Protein AF-A0A2S9GG00-F1 (afdb_monomer_lite)

Radius of gyration: 18.13 Å; chains: 1; bounding box: 46×27×48 Å

Foldseek 3Di:
DDQWDADPVVRDIHGNDDQLCFLVCCLVVVDVDGDHDPVSNVVNPRPDDDDDDPPDPDDDDDDDDDPPDPDDPVVCVPDDGDDD

pLDDT: mean 96.7, std 4.11, range [64.25, 98.56]

Sequence (84 aa):
KDLTVVDPSNNVEFFFLRPKDIAIYVGSGELDLGITGRDLAHESDAPVAERLSLGFGSSTFRYAAPAGTDWTVSDLAGQRIATA

Secondary structure (DSSP, 8-state):
---EEEETTTTEEEE---TTTHHHHHHHTS-S-----HHHHHHT----------S-----------TTS---GGGGTT------

Structure (mmCIF, N/CA/C/O backbone):
data_AF-A0A2S9GG00-F1
#
_entry.id   AF-A0A2S9GG00-F1
#
loop_
_atom_site.group_PDB
_atom_site.id
_atom_site.type_symbol
_atom_site.label_atom_id
_atom_site.label_alt_id
_atom_site.label_comp_id
_atom_site.label_asym_id
_atom_site.label_entity_id
_atom_site.label_seq_id
_atom_site.pdbx_PDB_ins_code
_atom_site.Cartn_x
_atom_site.Cartn_y
_atom_site.Cartn_z
_atom_site.occupancy
_atom_site.B_iso_or_equiv
_atom_site.auth_seq_id
_atom_site.auth_comp_id
_atom_site.auth_asym_id
_atom_site.auth_atom_id
_atom_site.pdbx_PDB_model_num
ATOM 1 N N . LYS A 1 1 ? 25.060 3.326 0.768 1.00 64.25 1 LYS A N 1
ATOM 2 C CA . LYS A 1 1 ? 24.476 2.087 0.207 1.00 64.25 1 LYS A CA 1
ATOM 3 C C . LYS A 1 1 ? 23.889 2.470 -1.128 1.00 64.25 1 LYS A C 1
ATOM 5 O O . LYS A 1 1 ? 23.192 3.478 -1.157 1.00 64.25 1 LYS A O 1
ATOM 10 N N . ASP A 1 2 ? 24.190 1.711 -2.170 1.00 83.25 2 ASP A N 1
ATOM 11 C CA . ASP A 1 2 ? 23.624 1.958 -3.492 1.00 83.25 2 ASP A CA 1
ATOM 12 C C . ASP A 1 2 ? 22.137 1.589 -3.458 1.00 83.25 2 ASP A C 1
ATOM 14 O O . ASP A 1 2 ? 21.761 0.560 -2.892 1.00 83.25 2 ASP A O 1
ATOM 18 N N . LEU A 1 3 ? 21.291 2.491 -3.957 1.00 94.25 3 LEU A N 1
ATOM 19 C CA . LEU A 1 3 ? 19.831 2.334 -3.995 1.00 94.25 3 LEU A CA 1
ATOM 20 C C . LEU A 1 3 ? 19.340 1.904 -5.379 1.00 94.25 3 LEU A C 1
ATOM 22 O O . LEU A 1 3 ? 18.133 1.834 -5.603 1.00 94.25 3 LEU A O 1
ATOM 26 N N . THR A 1 4 ? 20.266 1.614 -6.289 1.00 96.50 4 THR A N 1
ATOM 27 C CA . THR A 1 4 ? 19.985 1.148 -7.641 1.00 96.50 4 THR A CA 1
ATOM 28 C C . THR A 1 4 ? 20.855 -0.056 -7.977 1.00 96.50 4 THR A C 1
ATOM 30 O O . THR A 1 4 ? 21.997 -0.161 -7.522 1.00 96.50 4 THR A O 1
ATOM 33 N N . VAL A 1 5 ? 20.304 -0.990 -8.749 1.00 97.81 5 VAL A N 1
ATOM 34 C CA . VAL A 1 5 ? 21.027 -2.143 -9.299 1.00 97.81 5 VAL A CA 1
ATOM 35 C C . VAL A 1 5 ? 20.610 -2.312 -10.752 1.00 97.81 5 VAL A C 1
ATOM 37 O O . VAL A 1 5 ? 19.429 -2.480 -11.036 1.00 97.81 5 VAL A O 1
ATOM 40 N N . VAL A 1 6 ? 21.578 -2.298 -11.665 1.00 97.81 6 VAL A N 1
ATOM 41 C CA . VAL A 1 6 ? 21.340 -2.537 -13.093 1.00 97.81 6 VAL A CA 1
ATOM 42 C C . VAL A 1 6 ? 21.615 -4.006 -13.406 1.00 97.81 6 VAL A C 1
ATOM 44 O O . VAL A 1 6 ? 22.671 -4.528 -13.047 1.00 97.81 6 VAL A O 1
ATOM 47 N N . ASP A 1 7 ? 20.691 -4.654 -14.110 1.00 98.06 7 ASP A N 1
ATOM 48 C CA . ASP A 1 7 ? 20.843 -5.980 -14.704 1.00 98.06 7 ASP A CA 1
ATOM 49 C C . ASP A 1 7 ? 20.849 -5.860 -16.240 1.00 98.06 7 ASP A C 1
ATOM 51 O O . ASP A 1 7 ? 19.793 -5.898 -16.883 1.00 98.06 7 ASP A O 1
ATOM 55 N N . PRO A 1 8 ? 22.037 -5.728 -16.863 1.00 97.75 8 PRO A N 1
ATOM 56 C CA . PRO A 1 8 ? 22.150 -5.593 -18.312 1.00 97.75 8 PRO A CA 1
ATOM 57 C C . PRO A 1 8 ? 21.696 -6.840 -19.075 1.00 97.75 8 PRO A C 1
ATOM 59 O O . PRO A 1 8 ? 21.319 -6.733 -20.238 1.00 97.75 8 PRO A O 1
ATOM 62 N N . SER A 1 9 ? 21.744 -8.023 -18.449 1.00 98.44 9 SER A N 1
ATOM 63 C CA . SER A 1 9 ? 21.382 -9.281 -19.111 1.00 98.44 9 SER A CA 1
ATOM 64 C C . SER A 1 9 ? 19.880 -9.387 -19.361 1.00 98.44 9 SER A C 1
ATOM 66 O O . SER A 1 9 ? 19.463 -9.942 -20.377 1.00 98.44 9 SER A O 1
ATOM 68 N N . ASN A 1 10 ? 19.086 -8.792 -18.468 1.00 98.12 10 ASN A N 1
ATOM 69 C CA . ASN A 1 10 ? 17.631 -8.732 -18.566 1.00 98.12 10 ASN A CA 1
ATOM 70 C C . ASN A 1 10 ? 17.113 -7.359 -19.023 1.00 98.12 10 ASN A C 1
ATOM 72 O O . ASN A 1 10 ? 15.912 -7.215 -19.234 1.00 98.12 10 ASN A O 1
ATOM 76 N N . ASN A 1 11 ? 17.996 -6.368 -19.200 1.00 98.06 11 ASN A N 1
ATOM 77 C CA . ASN A 1 11 ? 17.641 -4.976 -19.486 1.00 98.06 11 ASN A CA 1
ATOM 78 C C . ASN A 1 11 ? 16.655 -4.402 -18.445 1.00 98.06 11 ASN A C 1
ATOM 80 O O . ASN A 1 11 ? 15.633 -3.815 -18.798 1.00 98.06 11 ASN A O 1
ATOM 84 N N . VAL A 1 12 ? 16.957 -4.618 -17.159 1.00 98.38 12 VAL A N 1
ATOM 85 C CA . VAL A 1 12 ? 16.147 -4.161 -16.016 1.00 98.38 12 VAL A CA 1
ATOM 86 C C . VAL A 1 12 ? 17.005 -3.327 -15.070 1.00 98.38 12 VAL A C 1
ATOM 88 O O . VAL A 1 12 ? 18.144 -3.685 -14.774 1.00 98.38 12 VAL A O 1
ATOM 91 N N . GLU A 1 13 ? 16.443 -2.238 -14.551 1.00 98.31 13 GLU A N 1
ATOM 92 C CA . GLU A 1 13 ? 17.016 -1.474 -13.444 1.00 98.31 13 GLU A CA 1
ATOM 93 C C . GLU A 1 13 ? 16.099 -1.567 -12.218 1.00 98.31 13 GLU A C 1
ATOM 95 O O . GLU A 1 13 ? 14.892 -1.349 -12.299 1.00 98.31 13 GLU A O 1
ATOM 100 N N . PHE A 1 14 ? 16.675 -1.928 -11.073 1.00 98.25 14 PHE A N 1
ATOM 101 C CA . PHE A 1 14 ? 15.978 -2.054 -9.799 1.00 98.25 14 PHE A CA 1
ATOM 102 C C . PHE A 1 14 ? 16.248 -0.834 -8.926 1.00 98.25 14 PHE A C 1
ATOM 104 O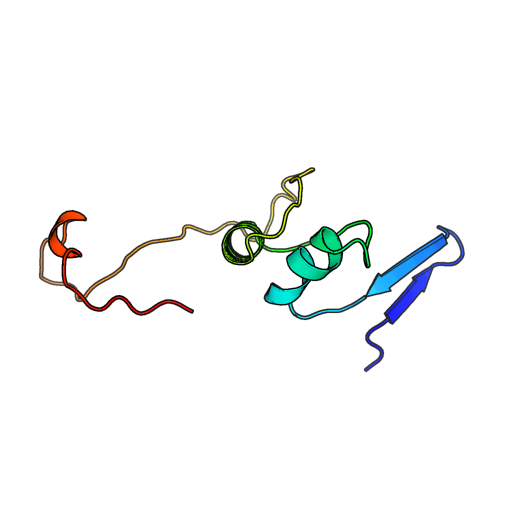 O . PHE A 1 14 ? 17.405 -0.483 -8.700 1.00 98.25 14 PHE A O 1
ATOM 111 N N . PHE A 1 15 ? 15.189 -0.260 -8.355 1.00 98.06 15 PHE A N 1
ATOM 112 C CA . PHE A 1 15 ? 15.253 0.866 -7.425 1.00 98.06 15 PHE A CA 1
ATOM 113 C C . PHE A 1 15 ? 14.781 0.437 -6.032 1.00 98.06 15 PHE A C 1
ATOM 115 O O . PHE A 1 15 ? 13.684 -0.096 -5.864 1.00 98.06 15 PHE A O 1
ATOM 122 N N . PHE A 1 16 ? 15.595 0.695 -5.009 1.00 97.69 16 PHE A N 1
ATOM 123 C CA . PHE A 1 16 ? 15.269 0.416 -3.609 1.00 97.69 16 PHE A CA 1
ATOM 124 C C . PHE A 1 16 ? 14.666 1.663 -2.954 1.00 97.69 16 PHE A C 1
ATOM 126 O O . PHE A 1 16 ? 15.370 2.480 -2.357 1.00 97.69 16 PHE A O 1
ATOM 133 N N . LEU A 1 17 ? 13.348 1.809 -3.091 1.00 97.44 17 LEU A N 1
ATOM 134 C CA . LEU A 1 17 ? 12.572 2.950 -2.595 1.00 97.44 17 LEU A CA 1
ATOM 135 C C . LEU A 1 17 ? 11.948 2.684 -1.217 1.00 97.44 17 LEU A C 1
ATOM 137 O O . LEU A 1 17 ? 11.954 1.561 -0.707 1.00 97.44 17 LEU A O 1
ATOM 141 N N . ARG A 1 18 ? 11.368 3.724 -0.602 1.00 97.38 18 ARG A N 1
ATOM 142 C CA . ARG A 1 18 ? 10.531 3.533 0.589 1.00 97.38 18 ARG A CA 1
ATOM 143 C C . ARG A 1 18 ? 9.231 2.815 0.199 1.00 97.38 18 ARG A C 1
ATOM 145 O O . ARG A 1 18 ? 8.637 3.187 -0.809 1.00 97.38 18 ARG A O 1
ATOM 152 N N . PRO A 1 19 ? 8.726 1.862 1.008 1.00 96.44 19 PRO A N 1
ATOM 153 C CA . PRO A 1 19 ? 7.548 1.064 0.648 1.00 96.44 19 PRO A CA 1
ATOM 154 C C . PRO A 1 19 ? 6.288 1.873 0.297 1.00 96.44 19 PRO A C 1
ATOM 156 O O . PRO A 1 19 ? 5.591 1.522 -0.654 1.00 96.44 19 PRO A O 1
ATOM 159 N N . LYS A 1 20 ? 6.026 2.965 1.036 1.00 96.50 20 LYS A N 1
ATOM 160 C CA . LYS A 1 20 ? 4.883 3.872 0.811 1.00 96.50 20 LYS A CA 1
ATOM 161 C C . LYS A 1 20 ? 4.947 4.590 -0.544 1.00 96.50 20 LYS A C 1
ATOM 163 O O . LYS A 1 20 ? 3.910 4.906 -1.113 1.00 96.50 20 LYS A O 1
ATOM 168 N N . ASP A 1 21 ? 6.148 4.788 -1.084 1.00 97.56 21 ASP A N 1
ATOM 169 C CA . ASP A 1 21 ? 6.351 5.570 -2.305 1.00 97.56 21 ASP A CA 1
ATOM 170 C C . ASP A 1 21 ? 6.224 4.696 -3.570 1.00 97.56 21 ASP A C 1
ATOM 172 O O . ASP A 1 21 ? 5.920 5.204 -4.644 1.00 97.56 21 ASP A O 1
ATOM 176 N N . ILE A 1 22 ? 6.405 3.371 -3.466 1.00 98.44 22 ILE A N 1
ATOM 177 C CA . ILE A 1 22 ? 6.485 2.453 -4.622 1.00 98.44 22 ILE A CA 1
ATOM 178 C C . ILE A 1 22 ? 5.262 2.560 -5.543 1.00 98.44 22 ILE A C 1
ATOM 180 O O . ILE A 1 22 ? 5.417 2.655 -6.758 1.00 98.44 22 ILE A O 1
ATOM 184 N N . ALA A 1 23 ? 4.049 2.566 -4.983 1.00 98.12 23 ALA A N 1
ATOM 185 C CA . ALA A 1 23 ? 2.827 2.651 -5.783 1.00 98.12 23 ALA A CA 1
ATOM 186 C C . ALA A 1 23 ? 2.714 3.990 -6.535 1.00 98.12 23 ALA A C 1
ATOM 188 O O . ALA A 1 23 ? 2.210 4.013 -7.654 1.00 98.12 23 ALA A O 1
ATOM 189 N N . ILE A 1 24 ? 3.225 5.081 -5.954 1.00 97.94 24 ILE A N 1
ATOM 190 C CA . ILE A 1 24 ? 3.210 6.419 -6.559 1.00 97.94 24 ILE A CA 1
ATOM 191 C C . ILE A 1 24 ? 4.135 6.459 -7.777 1.00 97.94 24 ILE A C 1
ATOM 193 O O . ILE A 1 24 ? 3.706 6.908 -8.834 1.00 97.94 24 ILE A O 1
ATOM 197 N N . TYR A 1 25 ? 5.360 5.934 -7.662 1.00 98.31 25 TYR A N 1
ATOM 198 C CA . TYR A 1 25 ? 6.311 5.879 -8.783 1.00 98.31 25 TYR A CA 1
ATOM 199 C C . TYR A 1 25 ? 5.816 5.011 -9.948 1.00 98.31 25 TYR A C 1
ATOM 201 O O . TYR A 1 25 ? 6.043 5.341 -11.110 1.00 98.31 25 TYR A O 1
ATOM 209 N N . VAL A 1 26 ? 5.111 3.914 -9.653 1.00 98.44 26 VAL A N 1
ATOM 210 C CA . VAL A 1 26 ? 4.475 3.102 -10.704 1.00 98.44 26 VAL A CA 1
ATOM 211 C C . VAL A 1 26 ? 3.282 3.841 -11.313 1.00 98.44 26 VAL A C 1
ATOM 213 O O . VAL A 1 26 ? 3.123 3.877 -12.529 1.00 98.44 26 VAL A O 1
ATOM 216 N N . GLY A 1 27 ? 2.450 4.474 -10.484 1.00 97.50 27 GLY A N 1
ATOM 217 C CA . GLY A 1 27 ? 1.287 5.236 -10.938 1.00 97.50 27 GLY A CA 1
ATOM 218 C C . GLY A 1 27 ? 1.635 6.491 -11.747 1.00 97.50 27 GLY A C 1
ATOM 219 O O . GLY A 1 27 ? 0.842 6.889 -12.597 1.00 97.50 27 GLY A O 1
ATOM 220 N N . SER A 1 28 ? 2.805 7.103 -11.516 1.00 97.38 28 SER A N 1
ATOM 221 C CA . SER A 1 28 ? 3.304 8.240 -12.304 1.00 97.38 28 SER A CA 1
ATOM 222 C C . SER A 1 28 ? 3.896 7.825 -13.653 1.00 97.38 28 SER A C 1
ATOM 224 O O . SER A 1 28 ? 4.034 8.668 -14.540 1.00 97.38 28 SER A O 1
ATOM 226 N N . GLY A 1 29 ? 4.219 6.538 -13.825 1.00 96.56 29 GLY A N 1
ATOM 227 C CA . GLY A 1 29 ? 4.881 6.002 -15.013 1.00 96.56 29 GLY A CA 1
ATOM 228 C C . GLY A 1 29 ? 6.403 6.169 -15.016 1.00 96.56 29 GLY A C 1
ATOM 229 O O . GLY A 1 29 ? 7.033 5.881 -16.029 1.00 96.56 29 GLY A O 1
ATOM 230 N N . GLU A 1 30 ? 7.006 6.619 -13.910 1.00 96.94 30 GLU A N 1
ATOM 231 C C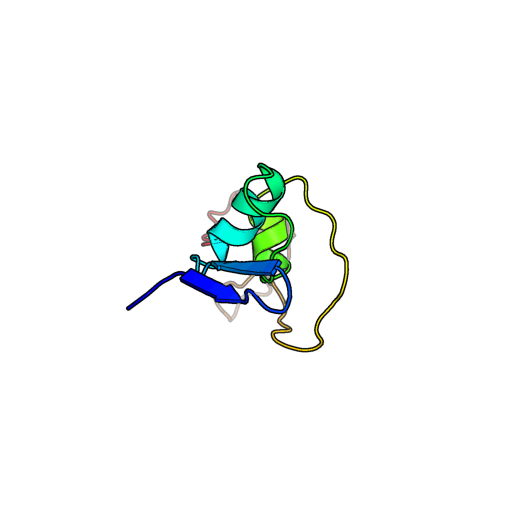A . GLU A 1 30 ? 8.468 6.641 -13.750 1.00 96.94 30 GLU A CA 1
ATOM 232 C C . GLU A 1 30 ? 9.057 5.230 -13.606 1.00 96.94 30 GLU A C 1
ATOM 234 O O . GLU A 1 30 ? 10.206 5.008 -13.979 1.00 96.94 30 GLU A O 1
ATOM 239 N N . LEU A 1 31 ? 8.272 4.284 -13.076 1.00 98.12 31 LEU A N 1
ATOM 240 C CA . LEU A 1 31 ? 8.612 2.864 -12.991 1.00 98.12 31 LEU A CA 1
ATOM 241 C C . LEU A 1 31 ? 7.522 2.006 -13.636 1.00 98.12 31 LEU A C 1
ATOM 243 O O . LEU A 1 31 ? 6.334 2.244 -13.438 1.00 98.12 31 LEU A O 1
ATOM 247 N N . ASP A 1 32 ? 7.919 0.943 -14.336 1.00 98.19 32 ASP A N 1
ATOM 248 C CA . ASP A 1 32 ? 6.965 0.030 -14.977 1.00 98.19 32 ASP A CA 1
ATOM 249 C C . ASP A 1 32 ? 6.239 -0.882 -13.972 1.00 98.19 32 ASP A C 1
ATOM 251 O O . ASP A 1 32 ? 5.068 -1.224 -14.151 1.00 98.19 32 ASP A O 1
ATOM 255 N N . LEU A 1 33 ? 6.949 -1.327 -12.927 1.00 98.25 33 LEU A N 1
ATOM 256 C CA . LEU A 1 33 ? 6.490 -2.327 -11.960 1.00 98.25 33 LEU A CA 1
ATOM 257 C C . LEU A 1 33 ? 6.994 -2.014 -10.547 1.00 98.25 33 LEU A C 1
ATOM 259 O O . LEU A 1 33 ? 8.051 -1.416 -10.359 1.00 98.25 33 LEU A O 1
ATOM 263 N N . GLY A 1 34 ? 6.260 -2.496 -9.542 1.00 98.25 34 GLY A N 1
ATOM 264 C CA . GLY A 1 34 ? 6.632 -2.361 -8.137 1.00 98.25 34 GLY A CA 1
ATOM 265 C C . GLY A 1 34 ? 6.114 -3.514 -7.281 1.00 98.25 34 GLY A C 1
ATOM 266 O O . GLY A 1 34 ? 5.078 -4.109 -7.576 1.00 98.25 34 GLY A O 1
ATOM 267 N N . ILE A 1 35 ? 6.842 -3.821 -6.204 1.00 98.56 35 ILE A N 1
ATOM 268 C CA . ILE A 1 35 ? 6.432 -4.772 -5.164 1.00 98.56 35 ILE A CA 1
ATOM 269 C C . ILE A 1 35 ? 6.198 -3.978 -3.880 1.00 98.56 35 ILE A C 1
ATOM 271 O O . ILE A 1 35 ? 7.135 -3.410 -3.328 1.00 98.56 35 ILE A O 1
ATOM 275 N N . THR A 1 36 ? 4.957 -3.936 -3.399 1.00 98.25 36 THR A N 1
ATOM 276 C CA . THR A 1 36 ? 4.593 -3.263 -2.144 1.00 98.25 36 THR A CA 1
ATOM 277 C C . THR A 1 36 ? 3.434 -3.982 -1.448 1.00 98.25 36 THR A C 1
ATOM 279 O O . THR A 1 36 ? 2.862 -4.929 -1.995 1.00 98.25 36 THR A O 1
ATOM 282 N N . GLY A 1 37 ? 3.115 -3.567 -0.222 1.00 97.94 37 GLY A N 1
ATOM 283 C CA . GLY A 1 37 ? 1.946 -4.050 0.509 1.00 97.94 37 GLY A CA 1
ATOM 284 C C . GLY A 1 37 ? 0.648 -3.590 -0.156 1.00 97.94 37 GLY A C 1
ATOM 285 O O . GLY A 1 37 ? 0.562 -2.471 -0.660 1.00 97.94 37 GLY A O 1
ATOM 286 N N . ARG A 1 38 ? -0.376 -4.452 -0.164 1.00 97.38 38 ARG A N 1
ATOM 287 C CA . ARG A 1 38 ? -1.694 -4.110 -0.727 1.00 97.38 38 ARG A CA 1
ATOM 288 C C . ARG A 1 38 ? -2.338 -2.936 0.021 1.00 97.38 38 ARG A C 1
ATOM 290 O O . ARG A 1 38 ? -2.974 -2.095 -0.598 1.00 97.38 38 ARG A O 1
ATOM 297 N N . ASP A 1 39 ? -2.147 -2.874 1.334 1.00 96.94 39 ASP A N 1
ATOM 298 C CA . ASP A 1 39 ? -2.540 -1.747 2.181 1.00 96.94 39 ASP A CA 1
ATOM 299 C C . ASP A 1 39 ? -1.897 -0.434 1.721 1.00 96.94 39 ASP A C 1
ATOM 301 O O . ASP A 1 39 ? -2.613 0.533 1.490 1.00 96.94 39 ASP A O 1
ATOM 305 N N . LEU A 1 40 ? -0.583 -0.426 1.487 1.00 97.44 40 LEU A N 1
ATOM 306 C CA . LEU A 1 40 ? 0.141 0.759 1.016 1.00 97.44 40 LEU A CA 1
ATOM 307 C C . LEU A 1 40 ? -0.273 1.181 -0.400 1.00 97.44 40 LEU A C 1
ATOM 309 O O . LEU A 1 40 ? -0.351 2.371 -0.692 1.00 97.44 40 LEU A O 1
ATOM 313 N N . ALA A 1 41 ? -0.547 0.218 -1.283 1.00 96.88 41 ALA A N 1
ATOM 314 C CA . ALA A 1 41 ? -1.054 0.506 -2.623 1.00 96.88 41 ALA A CA 1
ATOM 315 C C . ALA A 1 41 ? -2.473 1.101 -2.598 1.00 96.88 41 ALA A C 1
ATOM 317 O O . ALA A 1 41 ? -2.787 1.940 -3.434 1.00 96.88 41 ALA A O 1
ATOM 318 N N . HIS A 1 42 ? -3.321 0.687 -1.651 1.00 95.31 42 HIS A N 1
ATOM 319 C CA . HIS A 1 42 ? -4.634 1.302 -1.447 1.00 95.31 42 HIS A CA 1
ATOM 320 C C . HIS A 1 42 ? -4.542 2.673 -0.761 1.00 95.31 42 HIS A C 1
ATOM 322 O O . HIS A 1 42 ? -5.293 3.566 -1.125 1.00 95.31 42 HIS A O 1
ATOM 328 N N . GLU A 1 43 ? -3.633 2.857 0.202 1.00 95.44 43 GLU A N 1
ATOM 329 C CA . GLU A 1 43 ? -3.418 4.134 0.905 1.00 95.44 43 GLU A CA 1
ATOM 330 C C . GLU A 1 43 ? -2.915 5.238 -0.036 1.00 95.44 43 GLU A C 1
ATOM 332 O O . GLU A 1 43 ? -3.232 6.408 0.162 1.00 95.44 43 GLU A O 1
ATOM 337 N N . SER A 1 44 ? -2.132 4.884 -1.059 1.00 95.88 44 SER A N 1
ATOM 338 C CA . SER A 1 44 ? -1.527 5.863 -1.966 1.00 95.88 44 SER A CA 1
ATOM 339 C C . SER A 1 44 ? -2.494 6.484 -2.979 1.00 95.88 44 SER A C 1
ATOM 341 O O . SER A 1 44 ? -2.122 7.472 -3.611 1.00 95.88 44 SER A O 1
ATOM 343 N N . ASP A 1 45 ? -3.679 5.894 -3.191 1.00 94.94 45 ASP A N 1
ATOM 344 C CA . ASP A 1 45 ? -4.624 6.247 -4.267 1.00 94.94 45 ASP A CA 1
ATOM 345 C C . ASP A 1 45 ? -3.992 6.289 -5.682 1.00 94.94 45 ASP A C 1
ATOM 347 O O . ASP A 1 45 ? -4.534 6.880 -6.621 1.00 94.94 45 ASP A O 1
ATOM 351 N N . ALA A 1 46 ? -2.837 5.642 -5.874 1.00 97.31 46 ALA A N 1
ATOM 352 C CA . ALA A 1 46 ? -2.151 5.629 -7.159 1.00 97.31 46 ALA A CA 1
ATOM 353 C C . ALA A 1 46 ? -2.915 4.765 -8.186 1.00 97.31 46 ALA A C 1
ATOM 355 O O . ALA A 1 46 ? -3.402 3.682 -7.843 1.00 97.31 46 ALA A O 1
ATOM 356 N N . PRO A 1 47 ? -2.986 5.174 -9.469 1.00 96.69 47 PRO A N 1
ATOM 357 C CA . PRO A 1 47 ? -3.726 4.456 -10.507 1.00 96.69 47 PRO A CA 1
ATOM 358 C C . PRO A 1 47 ? -2.953 3.224 -11.011 1.00 96.69 47 PRO A C 1
ATOM 360 O O . PRO A 1 47 ? -2.513 3.165 -12.157 1.00 96.69 47 PRO A O 1
ATOM 363 N N . VAL A 1 48 ? -2.776 2.223 -10.149 1.00 97.44 48 VAL A N 1
ATOM 364 C CA . VAL A 1 48 ? -2.042 0.984 -10.441 1.00 97.44 48 VAL A CA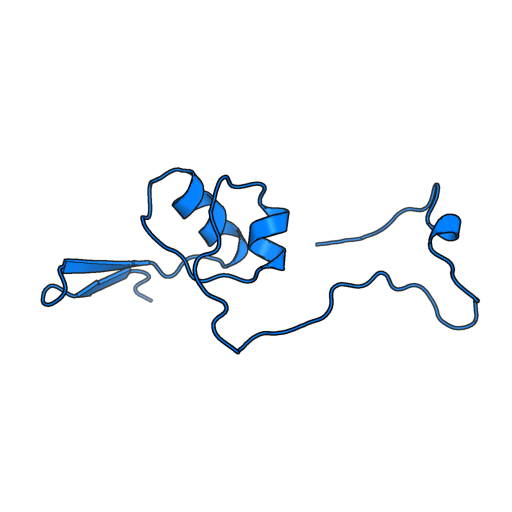 1
ATOM 365 C C . VAL A 1 48 ? -2.973 -0.225 -10.481 1.00 97.44 48 VAL A C 1
ATOM 367 O O . VAL A 1 48 ? -4.014 -0.264 -9.828 1.00 97.44 48 VAL A O 1
ATOM 370 N N . ALA A 1 49 ? -2.592 -1.248 -11.245 1.00 97.25 49 ALA A N 1
ATOM 371 C CA . ALA A 1 49 ? -3.334 -2.501 -11.322 1.00 97.25 49 ALA A CA 1
ATOM 372 C C . ALA A 1 49 ? -2.547 -3.635 -10.657 1.00 97.25 49 ALA A C 1
ATOM 374 O O . ALA A 1 49 ? -1.439 -3.959 -11.088 1.00 97.25 49 ALA A O 1
ATOM 375 N N . GLU A 1 50 ? -3.135 -4.279 -9.644 1.00 97.75 50 GLU A N 1
ATOM 376 C CA . GLU A 1 50 ? -2.539 -5.465 -9.023 1.00 97.75 50 GLU A CA 1
ATOM 377 C C . GLU A 1 50 ? -2.457 -6.609 -10.050 1.00 97.75 50 GLU A C 1
ATOM 379 O O . GLU A 1 50 ? -3.449 -6.962 -10.692 1.00 97.75 50 GLU A O 1
ATOM 384 N N . ARG A 1 51 ? -1.259 -7.183 -10.226 1.00 97.88 51 ARG A N 1
ATOM 385 C CA . ARG A 1 51 ? -1.022 -8.304 -11.154 1.00 97.88 51 ARG A CA 1
ATOM 386 C C . ARG A 1 51 ? -1.000 -9.654 -10.456 1.00 97.88 51 ARG A C 1
ATOM 388 O O . ARG A 1 51 ? -1.568 -10.610 -10.973 1.00 97.88 51 ARG A O 1
ATOM 395 N N . LEU A 1 52 ? -0.309 -9.739 -9.322 1.00 98.19 52 LEU A N 1
ATOM 396 C CA . LEU A 1 52 ? -0.038 -10.987 -8.618 1.00 98.19 52 LEU A CA 1
ATOM 397 C C . LEU A 1 52 ? -0.011 -10.754 -7.107 1.00 98.19 52 LEU A C 1
ATOM 399 O O . LEU A 1 52 ? 0.601 -9.803 -6.628 1.00 98.19 52 LEU A O 1
ATOM 403 N N . SER A 1 53 ? -0.595 -11.690 -6.361 1.00 97.75 53 SER A N 1
ATOM 404 C CA . SER A 1 53 ? -0.346 -11.844 -4.927 1.00 97.75 53 SER A CA 1
ATOM 405 C C . SER A 1 53 ? 0.863 -12.764 -4.722 1.00 97.75 53 SER A C 1
ATOM 407 O O . SER A 1 53 ? 0.852 -13.903 -5.180 1.00 97.75 53 SER A O 1
ATOM 409 N N . LEU A 1 54 ? 1.901 -12.291 -4.025 1.00 98.06 54 LEU A N 1
ATOM 410 C CA . LEU A 1 54 ? 3.201 -12.982 -3.955 1.00 98.06 54 LEU A CA 1
ATOM 411 C C . LEU A 1 54 ? 3.313 -14.068 -2.868 1.00 98.06 54 LEU A C 1
ATOM 413 O O . LEU A 1 54 ? 4.349 -14.714 -2.749 1.00 98.06 54 LEU A O 1
ATOM 417 N N . GLY A 1 55 ? 2.269 -14.276 -2.060 1.00 98.00 55 GLY A N 1
ATOM 418 C CA . GLY A 1 55 ? 2.230 -15.348 -1.055 1.00 98.00 55 GLY A CA 1
ATOM 419 C C . GLY A 1 55 ? 3.014 -15.082 0.238 1.00 98.00 55 GLY A C 1
ATOM 420 O O . GLY A 1 55 ? 3.196 -16.002 1.030 1.00 98.00 55 GLY A O 1
ATOM 421 N N . PHE A 1 56 ? 3.454 -13.846 0.484 1.00 98.38 56 PHE A N 1
ATOM 422 C CA . PHE A 1 56 ? 4.095 -13.432 1.737 1.00 98.38 56 PHE A CA 1
ATOM 423 C C . PHE A 1 56 ? 3.569 -12.071 2.217 1.00 98.38 56 PHE A C 1
ATOM 425 O O . PHE A 1 56 ? 2.868 -11.375 1.486 1.00 98.38 56 PHE A O 1
ATOM 432 N N . GLY A 1 57 ? 3.898 -11.693 3.459 1.00 97.31 57 GLY A N 1
ATOM 433 C CA . GLY A 1 57 ? 3.552 -10.378 4.020 1.00 97.31 57 GLY A CA 1
ATOM 434 C C . GLY A 1 57 ? 2.067 -10.182 4.345 1.00 97.31 57 GLY A C 1
ATOM 435 O O . GLY A 1 57 ? 1.633 -9.054 4.555 1.00 97.31 57 GLY A O 1
ATOM 436 N N . SER A 1 58 ? 1.275 -11.257 4.379 1.00 97.62 58 SER A N 1
ATOM 437 C CA . SER A 1 58 ? -0.158 -11.179 4.664 1.00 97.62 58 SER A CA 1
ATOM 438 C C . SER A 1 58 ? -0.429 -10.710 6.095 1.00 97.62 58 SER A C 1
ATOM 440 O O . SER A 1 58 ? 0.147 -11.226 7.052 1.00 97.62 58 SER A O 1
ATOM 442 N N . SER A 1 59 ? -1.351 -9.764 6.238 1.00 97.12 59 SER A N 1
ATOM 443 C CA . SER A 1 59 ? -1.805 -9.223 7.518 1.00 97.12 59 SER A CA 1
ATOM 444 C C . SER A 1 59 ? -3.297 -8.877 7.443 1.00 97.12 59 SER A C 1
ATOM 446 O O . SER A 1 59 ? -3.905 -8.915 6.371 1.00 97.12 59 SER A O 1
ATOM 448 N N . THR A 1 60 ? -3.908 -8.557 8.586 1.00 97.19 60 THR A N 1
ATOM 449 C CA . THR A 1 60 ? -5.265 -7.994 8.623 1.00 97.19 60 THR A CA 1
ATOM 450 C C . THR A 1 60 ? -5.216 -6.548 9.092 1.00 97.19 60 THR A C 1
ATOM 452 O O . THR A 1 60 ? -4.680 -6.289 10.169 1.00 97.19 60 THR A O 1
ATOM 455 N N . PHE A 1 61 ? -5.843 -5.640 8.346 1.00 96.12 61 PHE A N 1
ATOM 456 C CA . PHE A 1 61 ? -6.030 -4.244 8.744 1.00 96.12 61 PHE A CA 1
ATOM 457 C C . PHE A 1 61 ? -7.297 -4.115 9.603 1.00 96.12 61 PHE A C 1
ATOM 459 O O . PHE A 1 61 ? -8.357 -4.613 9.216 1.00 96.12 61 PHE A O 1
ATOM 466 N N . ARG A 1 62 ? -7.196 -3.530 10.804 1.00 96.69 62 ARG A N 1
ATOM 467 C CA . ARG A 1 62 ? -8.279 -3.532 11.806 1.00 96.69 62 ARG A CA 1
ATOM 468 C C . ARG A 1 62 ? -8.345 -2.203 12.549 1.00 96.69 62 ARG A C 1
ATOM 470 O O . ARG A 1 62 ? -7.311 -1.616 12.850 1.00 96.69 62 ARG A O 1
ATOM 477 N N . TYR A 1 63 ? -9.552 -1.801 12.937 1.00 97.69 63 TYR A N 1
ATOM 478 C CA . TYR A 1 63 ? -9.723 -0.863 14.044 1.00 97.69 63 TYR A CA 1
ATOM 479 C C . TYR A 1 63 ? -9.437 -1.564 15.376 1.00 97.69 63 TYR A C 1
ATOM 481 O O . TYR A 1 63 ? -9.695 -2.761 15.526 1.00 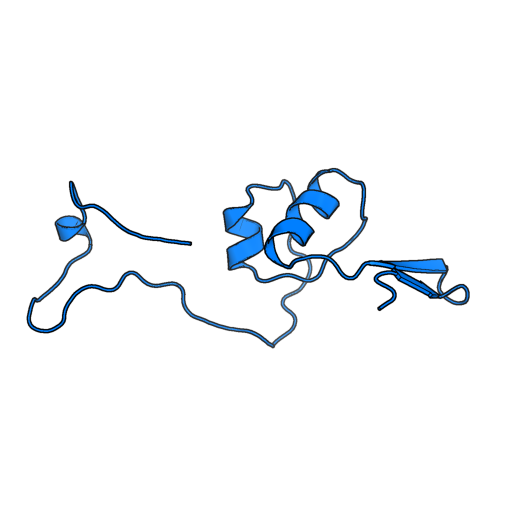97.69 63 TYR A O 1
ATOM 489 N N . ALA A 1 64 ? -8.926 -0.807 16.344 1.00 97.00 64 ALA A N 1
ATOM 490 C CA . ALA A 1 64 ? -8.716 -1.255 17.712 1.00 97.00 64 ALA A CA 1
ATOM 491 C C . ALA A 1 64 ? -8.959 -0.093 18.682 1.00 97.00 64 ALA A C 1
ATOM 493 O O . ALA A 1 64 ? -8.729 1.069 18.347 1.00 97.00 64 ALA A O 1
ATOM 494 N N . ALA A 1 65 ? -9.422 -0.420 19.883 1.00 97.38 65 ALA A N 1
ATOM 495 C CA . ALA A 1 65 ? -9.740 0.530 20.941 1.00 97.38 65 ALA A CA 1
ATOM 496 C C . ALA A 1 65 ? -9.450 -0.110 22.318 1.00 97.38 65 ALA A C 1
ATOM 498 O O . ALA A 1 65 ? -9.182 -1.316 22.372 1.00 97.38 65 ALA A O 1
ATOM 499 N N . PRO A 1 66 ? -9.450 0.658 23.429 1.00 97.38 66 PRO A N 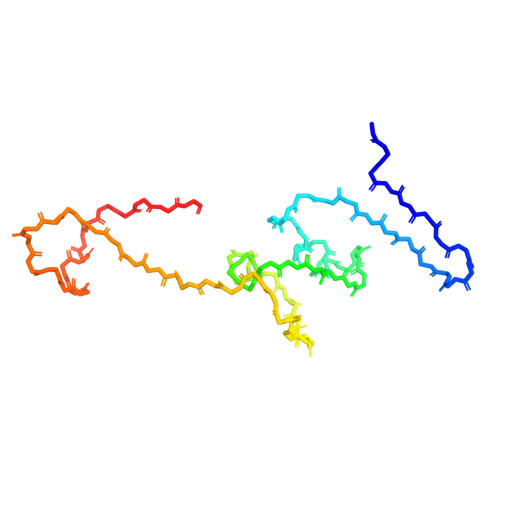1
ATOM 500 C CA . PRO A 1 66 ? -9.169 0.116 24.758 1.00 97.38 66 PRO A CA 1
ATOM 501 C C . PRO A 1 66 ? -10.071 -1.070 25.117 1.00 97.38 66 PRO A C 1
ATOM 503 O O . PRO A 1 66 ? -11.283 -1.030 24.897 1.00 97.38 66 PRO A O 1
ATOM 506 N N . ALA A 1 67 ? -9.469 -2.116 25.685 1.00 97.00 67 ALA A N 1
ATOM 507 C CA . ALA A 1 67 ? -10.187 -3.300 26.143 1.00 97.00 67 ALA A CA 1
ATOM 508 C C . ALA A 1 67 ? -11.131 -2.982 27.320 1.00 97.00 67 ALA A C 1
ATOM 510 O O . ALA A 1 67 ? -10.907 -2.029 28.064 1.00 97.00 67 ALA A O 1
ATOM 511 N N . GLY A 1 68 ? -12.158 -3.818 27.512 1.00 96.19 68 GLY A N 1
ATOM 512 C CA . GLY A 1 68 ? -13.147 -3.674 28.593 1.00 96.19 68 GLY A CA 1
ATOM 513 C C . GLY A 1 68 ? -14.438 -2.951 28.193 1.00 96.19 68 GLY A C 1
ATOM 514 O O . GLY A 1 68 ? -15.382 -2.933 28.976 1.00 96.19 68 GLY A O 1
ATOM 515 N N . THR A 1 69 ? -14.499 -2.429 26.968 1.00 95.19 69 THR A N 1
ATOM 516 C CA . THR A 1 69 ? -15.718 -1.910 26.335 1.00 95.19 69 THR A CA 1
ATOM 517 C C . THR A 1 69 ? -16.101 -2.822 25.171 1.00 95.19 69 THR A C 1
ATOM 519 O O . THR A 1 69 ? -15.224 -3.299 24.446 1.00 95.19 69 THR A O 1
ATOM 522 N N . ASP A 1 70 ? -17.398 -3.060 24.985 1.00 95.75 70 ASP A N 1
ATOM 523 C CA . ASP A 1 70 ? -17.918 -3.773 23.816 1.00 95.75 70 ASP A CA 1
ATOM 524 C C . ASP A 1 70 ? -18.030 -2.804 22.634 1.00 95.75 70 ASP A C 1
ATOM 526 O O . ASP A 1 70 ? -19.036 -2.119 22.460 1.00 95.75 70 ASP A O 1
ATOM 530 N N . TRP A 1 71 ? -16.932 -2.659 21.892 1.00 97.25 71 TRP A N 1
ATOM 531 C CA . TRP A 1 71 ? -16.843 -1.721 20.777 1.00 97.25 71 TRP A CA 1
ATOM 532 C C . TRP A 1 71 ? -17.528 -2.262 19.525 1.00 97.25 71 TRP A C 1
ATOM 534 O O . TRP A 1 71 ? -17.240 -3.360 19.047 1.00 97.25 71 TRP A O 1
ATOM 544 N N . THR A 1 72 ? -18.336 -1.410 18.912 1.00 97.50 72 THR A N 1
ATOM 545 C CA . THR A 1 72 ? -18.943 -1.610 17.599 1.00 97.50 72 THR A CA 1
ATOM 546 C C . THR A 1 72 ? -18.428 -0.567 16.605 1.00 97.50 72 THR A C 1
ATOM 548 O O . THR A 1 72 ? -17.878 0.468 16.977 1.00 97.50 72 THR A O 1
ATOM 551 N N . VAL A 1 73 ? -18.620 -0.806 15.304 1.00 97.19 73 VAL A N 1
ATOM 552 C CA . VAL A 1 73 ? -18.215 0.160 14.261 1.00 97.19 73 VAL A CA 1
ATOM 553 C C . VAL A 1 73 ? -18.970 1.490 14.398 1.00 97.19 73 VAL A C 1
ATOM 555 O O . VAL A 1 73 ? -18.403 2.542 14.115 1.00 97.19 73 VAL A O 1
ATOM 558 N N . SER A 1 74 ? -20.222 1.471 14.870 1.00 97.31 74 SER A N 1
ATOM 559 C CA . SER A 1 74 ? -21.009 2.690 15.105 1.00 97.31 74 SER A CA 1
ATOM 560 C C . SER A 1 74 ? -20.408 3.605 16.169 1.00 97.31 74 SER A C 1
ATOM 562 O O . SER A 1 74 ? -20.562 4.821 16.066 1.00 97.31 74 SER A O 1
ATOM 564 N N . ASP A 1 75 ? -19.673 3.056 17.137 1.00 97.44 75 ASP A N 1
ATOM 565 C CA . ASP A 1 75 ? -19.054 3.838 18.214 1.00 97.44 75 ASP A CA 1
ATOM 566 C C . ASP A 1 75 ? -17.889 4.70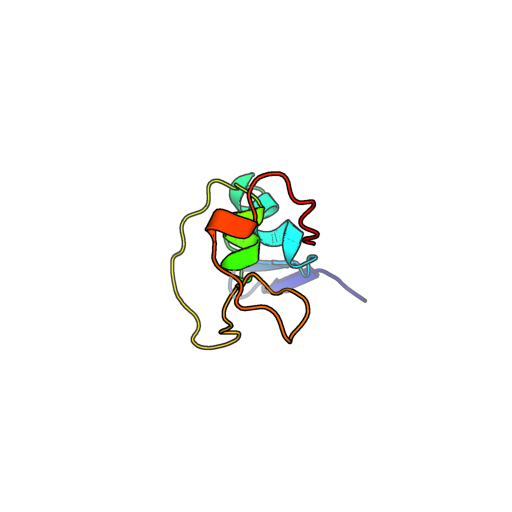9 17.724 1.00 97.44 75 ASP A C 1
ATOM 568 O O . ASP A 1 75 ? -17.437 5.607 18.432 1.00 97.44 75 ASP A O 1
ATOM 572 N N . LEU A 1 76 ? -17.411 4.475 16.496 1.00 97.50 76 LEU A N 1
ATOM 573 C CA . LEU A 1 76 ? -16.373 5.281 15.856 1.00 97.50 76 LEU A CA 1
ATOM 574 C C . LEU A 1 76 ? -16.887 6.659 15.410 1.00 97.50 76 LEU A C 1
ATOM 576 O O . LEU A 1 76 ? -16.089 7.572 15.185 1.00 97.50 76 LEU A O 1
ATOM 580 N N . ALA A 1 77 ? -18.203 6.831 15.262 1.00 97.88 77 ALA A N 1
ATOM 581 C CA . ALA A 1 77 ? -18.787 8.082 14.795 1.00 97.88 77 ALA A CA 1
ATOM 582 C C . ALA A 1 77 ? -18.472 9.239 15.760 1.00 97.88 77 ALA A C 1
ATOM 584 O O . ALA A 1 77 ? -18.743 9.174 16.957 1.00 97.88 77 ALA A O 1
ATOM 585 N N . GLY A 1 78 ? -17.889 10.319 15.232 1.00 97.62 78 GLY A N 1
ATOM 586 C CA . GLY A 1 78 ? -17.486 11.486 16.025 1.00 97.62 78 GLY A CA 1
ATOM 587 C C . GLY A 1 78 ? -16.214 11.292 16.861 1.00 97.62 78 GLY A C 1
ATOM 588 O O . GLY A 1 78 ? -15.786 12.237 17.524 1.00 97.62 78 GLY A O 1
ATOM 589 N N . GLN A 1 79 ? -15.583 10.114 16.815 1.00 97.75 79 GLN A N 1
ATOM 590 C CA . GLN A 1 79 ? -14.319 9.859 17.501 1.00 97.75 79 GLN A CA 1
ATOM 591 C C . GLN A 1 79 ? -13.117 10.331 16.685 1.00 97.75 79 GLN A C 1
ATOM 593 O O . GLN A 1 79 ? -13.154 10.470 15.462 1.00 97.75 79 GLN A O 1
ATOM 598 N N . ARG A 1 80 ? -12.002 10.541 17.385 1.00 98.12 80 ARG A N 1
ATOM 599 C CA . ARG A 1 80 ? -10.696 10.760 16.762 1.00 98.12 80 ARG A CA 1
ATOM 600 C C . ARG A 1 80 ? -10.011 9.411 16.583 1.00 98.12 80 ARG A C 1
ATOM 602 O O . ARG A 1 80 ? -9.719 8.742 17.569 1.00 98.12 80 ARG A O 1
ATOM 609 N N . ILE A 1 81 ? -9.727 9.046 15.338 1.00 97.81 81 ILE A N 1
ATOM 610 C CA . ILE A 1 81 ? -9.078 7.779 14.989 1.00 97.81 81 ILE A CA 1
ATOM 611 C C . ILE A 1 81 ? -7.672 8.091 14.488 1.00 97.81 81 ILE A C 1
ATOM 613 O O . ILE A 1 81 ? -7.507 8.802 13.499 1.00 97.81 81 ILE A O 1
ATOM 617 N N . ALA A 1 82 ? -6.659 7.591 15.191 1.00 98.12 82 ALA A N 1
ATOM 618 C CA . ALA A 1 82 ? -5.279 7.687 14.737 1.00 98.12 82 ALA A CA 1
ATOM 619 C C . ALA A 1 82 ? -4.971 6.539 13.764 1.00 98.12 82 ALA A C 1
ATOM 621 O O . ALA A 1 82 ? -5.274 5.383 14.052 1.00 98.12 82 ALA A O 1
ATOM 622 N N . THR A 1 83 ? -4.345 6.868 12.638 1.00 96.06 83 THR A N 1
ATOM 623 C CA . THR A 1 83 ? -3.758 5.927 11.674 1.00 96.06 83 THR A CA 1
ATOM 624 C C . THR A 1 83 ? -2.438 6.509 11.161 1.00 96.06 83 THR A C 1
ATOM 626 O O . THR A 1 83 ? -2.193 7.706 11.343 1.00 96.06 83 THR A O 1
ATOM 629 N N . ALA A 1 84 ? -1.576 5.653 10.612 1.00 87.56 84 ALA A N 1
ATOM 630 C CA . ALA A 1 84 ? -0.314 6.040 9.976 1.00 87.56 84 ALA A CA 1
ATOM 631 C C . ALA A 1 84 ? -0.510 6.556 8.546 1.00 87.56 84 ALA A C 1
ATOM 633 O O . ALA A 1 84 ? -1.646 6.419 8.042 1.00 87.56 84 ALA A O 1
#